Protein AF-A0A0J6ZKA7-F1 (afdb_monomer_lite)

pLDDT: mean 78.14, std 9.42, range [46.97, 93.31]

Structure (mmCIF, N/CA/C/O backbone):
data_AF-A0A0J6ZKA7-F1
#
_entry.id   AF-A0A0J6ZKA7-F1
#
loop_
_atom_site.group_PDB
_atom_site.id
_atom_site.type_symbol
_atom_site.label_atom_id
_atom_site.label_alt_id
_atom_site.label_comp_id
_atom_site.label_asym_id
_atom_site.label_entity_id
_atom_site.label_seq_id
_atom_site.pdbx_PDB_ins_code
_atom_site.Cartn_x
_atom_site.Cartn_y
_atom_site.Cartn_z
_atom_site.occupancy
_atom_site.B_iso_or_equiv
_atom_site.auth_seq_id
_atom_site.auth_comp_id
_atom_site.auth_asym_id
_atom_site.auth_atom_id
_atom_site.pdbx_PDB_model_num
ATOM 1 N N . HIS A 1 1 ? -41.621 -10.981 21.240 1.00 46.97 1 HIS A N 1
ATOM 2 C CA . HIS A 1 1 ? -41.351 -11.522 19.892 1.00 46.97 1 HIS A CA 1
ATOM 3 C C . HIS A 1 1 ? -40.504 -10.529 19.107 1.00 46.97 1 HIS A C 1
ATOM 5 O O . HIS A 1 1 ? -41.020 -9.554 18.576 1.00 46.97 1 HIS A O 1
ATOM 11 N N . TYR A 1 2 ? -39.181 -10.696 19.138 1.00 51.44 2 TYR A N 1
ATOM 12 C CA . TYR A 1 2 ? -38.235 -9.723 18.589 1.00 51.44 2 TYR A CA 1
ATOM 13 C C . TYR A 1 2 ? -37.909 -10.036 17.125 1.00 51.44 2 TYR A C 1
ATOM 15 O O . TYR A 1 2 ? -37.261 -11.035 16.855 1.00 51.44 2 TYR A O 1
ATOM 23 N N . LYS A 1 3 ? -38.333 -9.153 16.209 1.00 64.75 3 LYS A N 1
ATOM 24 C CA . LYS A 1 3 ? -37.738 -8.826 14.889 1.00 64.75 3 LYS A CA 1
ATOM 25 C C . LYS A 1 3 ? -37.176 -9.971 14.011 1.00 64.75 3 LYS A C 1
ATOM 27 O O . LYS A 1 3 ? -36.317 -9.705 13.170 1.00 64.75 3 LYS A O 1
ATOM 32 N N . GLU A 1 4 ? -37.662 -11.204 14.131 1.00 74.38 4 GLU A N 1
ATOM 33 C CA . GLU A 1 4 ? -37.216 -12.333 13.298 1.00 74.38 4 GLU A CA 1
ATOM 34 C C . GLU A 1 4 ? -37.392 -12.049 11.804 1.00 74.38 4 GLU A C 1
ATOM 36 O O . GLU A 1 4 ? -36.481 -12.309 11.019 1.00 74.38 4 GLU A O 1
ATOM 41 N N . ASP A 1 5 ? -38.496 -11.407 11.418 1.00 78.88 5 ASP A N 1
ATOM 42 C CA . ASP A 1 5 ? -38.748 -11.033 10.025 1.00 78.88 5 ASP A CA 1
ATOM 43 C C . ASP A 1 5 ? -37.734 -10.022 9.482 1.00 78.88 5 ASP A C 1
ATOM 45 O O . ASP A 1 5 ? -37.294 -10.134 8.336 1.00 78.88 5 ASP A O 1
ATOM 49 N N . ALA A 1 6 ? -37.295 -9.065 10.305 1.00 77.62 6 ALA A N 1
ATOM 50 C CA . ALA A 1 6 ? -36.275 -8.097 9.906 1.00 77.62 6 ALA A CA 1
ATOM 51 C C . ALA A 1 6 ? -34.902 -8.770 9.737 1.00 77.62 6 ALA A C 1
ATOM 53 O O . ALA A 1 6 ? -34.183 -8.484 8.778 1.00 77.62 6 ALA A O 1
ATOM 54 N N . ILE A 1 7 ? -34.569 -9.718 10.620 1.00 76.88 7 ILE A N 1
ATOM 55 C CA . ILE A 1 7 ? -33.333 -10.509 10.539 1.00 76.88 7 ILE A CA 1
ATOM 56 C C . ILE A 1 7 ? -33.351 -11.403 9.290 1.00 76.88 7 ILE A C 1
ATOM 58 O O . ILE A 1 7 ? -32.348 -11.503 8.580 1.00 76.88 7 ILE A O 1
ATOM 62 N N . LYS A 1 8 ? -34.495 -12.019 8.975 1.00 80.69 8 LYS A N 1
ATOM 63 C CA . LYS A 1 8 ? -34.667 -12.894 7.807 1.00 80.69 8 LYS A CA 1
ATOM 64 C C . LYS A 1 8 ? -34.567 -12.116 6.490 1.00 80.69 8 LYS A C 1
ATOM 66 O O . LYS A 1 8 ? -33.913 -12.581 5.558 1.00 80.69 8 LYS A O 1
ATOM 71 N N . LYS A 1 9 ? -35.130 -10.901 6.432 1.00 80.25 9 LYS A N 1
ATOM 72 C CA . LYS A 1 9 ? -34.992 -9.985 5.282 1.00 80.25 9 LYS A CA 1
ATOM 73 C C . LYS A 1 9 ? -33.541 -9.561 5.050 1.00 80.25 9 LYS A C 1
ATOM 75 O O . LYS A 1 9 ? -33.105 -9.535 3.904 1.00 80.25 9 LYS A O 1
ATOM 80 N N . ALA A 1 10 ? -32.793 -9.277 6.118 1.00 75.25 10 ALA A N 1
ATOM 81 C CA . ALA A 1 10 ? -31.379 -8.913 6.029 1.00 75.25 10 ALA A CA 1
ATOM 82 C C . ALA A 1 10 ? -30.499 -10.091 5.573 1.00 75.25 10 ALA A C 1
ATOM 84 O O . ALA A 1 10 ? -29.635 -9.921 4.716 1.00 75.25 10 ALA A O 1
ATOM 85 N N . ARG A 1 11 ? -30.764 -11.304 6.082 1.00 74.06 11 ARG A N 1
ATOM 86 C CA . ARG A 1 11 ? -30.019 -12.524 5.723 1.00 74.06 11 ARG A CA 1
ATOM 87 C C . ARG A 1 11 ? -30.178 -12.953 4.264 1.00 74.06 11 ARG A C 1
ATOM 89 O O . ARG A 1 11 ? -29.283 -13.614 3.751 1.00 74.06 11 ARG A O 1
ATOM 96 N N . ARG A 1 12 ? -31.269 -12.572 3.583 1.00 75.88 12 ARG A N 1
ATOM 97 C CA . ARG A 1 12 ? -31.524 -12.931 2.172 1.00 75.88 12 ARG A CA 1
ATOM 98 C C . ARG A 1 12 ? -30.407 -12.482 1.218 1.00 75.88 12 ARG A C 1
ATOM 100 O O . ARG A 1 12 ? -30.238 -13.099 0.174 1.00 75.88 12 ARG A O 1
ATOM 107 N N . TYR A 1 13 ? -29.657 -11.440 1.574 1.00 75.69 13 TYR A N 1
ATOM 108 C CA . TYR A 1 13 ? -28.582 -10.881 0.746 1.00 75.69 13 TYR A CA 1
ATOM 109 C C . TYR A 1 13 ? -27.177 -11.225 1.247 1.00 75.69 13 TYR A C 1
ATOM 111 O O . TYR A 1 13 ? -26.196 -10.681 0.744 1.00 75.69 13 TYR A O 1
ATOM 119 N N . PHE A 1 14 ? -27.051 -12.096 2.250 1.00 78.75 14 PHE A N 1
ATOM 120 C CA . PHE A 1 14 ? -25.733 -12.507 2.718 1.00 78.75 14 PHE A CA 1
ATOM 121 C C . PHE A 1 14 ? -25.105 -13.449 1.693 1.00 78.75 14 PHE A C 1
ATOM 123 O O . PHE A 1 14 ? -25.614 -14.536 1.433 1.00 78.75 14 PHE A O 1
ATOM 130 N N . GLY A 1 15 ? -23.999 -13.007 1.097 1.00 71.00 15 GLY A N 1
ATOM 131 C CA . GLY A 1 15 ? -23.167 -13.851 0.250 1.00 71.00 15 GLY A CA 1
ATOM 132 C C . GLY A 1 15 ? -22.459 -14.933 1.068 1.00 71.00 15 GLY A C 1
ATOM 133 O O . GLY A 1 15 ? -22.155 -14.741 2.248 1.00 71.00 15 GLY A O 1
ATOM 134 N N . TYR A 1 16 ? -22.182 -16.067 0.429 1.00 76.88 16 TYR A N 1
ATOM 135 C CA . TYR A 1 16 ? -21.339 -17.117 0.996 1.00 76.88 16 TYR A CA 1
ATOM 136 C C . TYR A 1 16 ? -19.874 -16.866 0.643 1.00 76.88 16 TYR A C 1
ATOM 138 O O . TYR A 1 16 ? -19.557 -16.342 -0.423 1.00 76.88 16 TYR A O 1
ATOM 146 N N . PHE A 1 17 ? -18.979 -17.269 1.537 1.00 76.81 17 PHE A N 1
ATOM 147 C CA . PHE A 1 17 ? -17.538 -17.178 1.345 1.00 76.81 17 PHE A CA 1
ATOM 148 C C . PHE A 1 17 ? -16.889 -18.481 1.813 1.00 76.81 17 PHE A C 1
ATOM 150 O O . PHE A 1 17 ? -17.300 -19.049 2.827 1.00 76.81 17 PHE A O 1
ATOM 157 N N . ALA A 1 18 ? -15.883 -18.944 1.073 1.00 80.81 18 ALA A N 1
ATOM 158 C CA . ALA A 1 18 ? -15.118 -20.144 1.384 1.00 80.81 18 ALA A CA 1
ATOM 159 C C . ALA A 1 18 ? -13.619 -19.814 1.448 1.00 80.81 18 ALA A C 1
ATOM 161 O O . ALA A 1 18 ? -13.101 -19.099 0.591 1.00 80.81 18 ALA A O 1
ATOM 162 N N . LEU A 1 19 ? -12.928 -20.354 2.458 1.00 81.50 19 LEU A N 1
ATOM 163 C CA . LEU A 1 19 ? -11.467 -20.330 2.567 1.00 81.50 19 LEU A CA 1
ATOM 164 C C . LEU A 1 19 ? -10.911 -21.706 2.237 1.00 81.50 19 LEU A C 1
ATOM 166 O O . LEU A 1 19 ? -11.318 -22.695 2.841 1.00 81.50 19 LEU A O 1
ATOM 170 N N . ILE A 1 20 ? -9.944 -21.745 1.326 1.00 83.75 20 ILE A N 1
ATOM 171 C CA . ILE A 1 20 ? -9.199 -22.952 0.974 1.00 83.75 20 ILE A CA 1
ATOM 172 C C . ILE A 1 20 ? -7.751 -22.739 1.418 1.00 83.75 20 ILE A C 1
ATOM 174 O O . ILE A 1 20 ? -7.168 -21.686 1.161 1.00 83.75 20 ILE A O 1
ATOM 178 N N . THR A 1 21 ? -7.178 -23.721 2.108 1.00 82.62 21 THR A N 1
ATOM 179 C CA . THR A 1 21 ? -5.786 -23.699 2.568 1.00 82.62 21 THR A CA 1
ATOM 180 C C . THR A 1 21 ? -5.141 -25.066 2.354 1.00 82.62 21 THR A C 1
ATOM 182 O O . THR A 1 21 ? -5.815 -26.092 2.390 1.00 82.62 21 THR A O 1
ATOM 185 N N . ASN A 1 22 ? -3.837 -25.061 2.094 1.00 87.88 22 ASN A N 1
ATOM 186 C CA . ASN A 1 22 ? -2.976 -26.238 1.969 1.00 87.88 22 ASN A CA 1
ATOM 187 C C . ASN A 1 22 ? -2.471 -26.763 3.327 1.00 87.88 22 ASN A C 1
ATOM 189 O O . ASN A 1 22 ? -1.917 -27.856 3.396 1.00 87.88 22 ASN A O 1
ATOM 193 N N . GLU A 1 23 ? -2.655 -25.992 4.396 1.00 86.44 23 GLU A N 1
ATOM 194 C CA . GLU A 1 23 ? -2.151 -26.263 5.741 1.00 86.44 23 GLU A CA 1
ATOM 195 C C . GLU A 1 23 ? -3.275 -26.794 6.649 1.00 86.44 23 GLU A C 1
ATOM 197 O O . GLU A 1 23 ? -4.404 -26.295 6.625 1.00 86.44 23 GLU A O 1
ATOM 202 N N . LYS A 1 24 ? -2.980 -27.784 7.505 1.00 86.19 24 LYS A N 1
ATOM 203 C CA . LYS A 1 24 ? -3.946 -28.256 8.513 1.00 86.19 24 LYS A CA 1
ATOM 204 C C . LYS A 1 24 ? -4.009 -27.267 9.677 1.00 86.19 24 LYS A C 1
ATOM 206 O O . LYS A 1 24 ? -3.077 -27.173 10.467 1.00 86.19 24 LYS A O 1
ATOM 211 N N . MET A 1 25 ? -5.137 -26.578 9.829 1.00 88.50 25 MET A N 1
ATOM 212 C CA . MET A 1 25 ? -5.382 -25.670 10.954 1.00 88.50 25 MET A CA 1
ATOM 213 C C . MET A 1 25 ? -6.869 -25.576 11.311 1.00 88.50 25 MET A C 1
ATOM 215 O O . MET A 1 25 ? -7.734 -26.023 10.560 1.00 88.50 25 MET A O 1
ATOM 219 N N . SER A 1 26 ? -7.177 -24.972 12.463 1.00 90.56 26 SER A N 1
ATOM 220 C CA . SER A 1 26 ? -8.567 -24.710 12.853 1.00 90.56 26 SER A CA 1
ATOM 221 C C . SER A 1 26 ? -9.215 -23.655 11.943 1.00 90.56 26 SER A C 1
ATOM 223 O O . SER A 1 26 ? -8.540 -22.741 11.460 1.00 90.56 26 SER A O 1
ATOM 225 N N . ALA A 1 27 ? -10.538 -23.726 11.761 1.00 85.88 27 ALA A N 1
ATOM 226 C CA . ALA A 1 27 ? -11.274 -22.757 10.943 1.00 85.88 27 ALA A CA 1
ATOM 227 C C . ALA A 1 27 ? -11.098 -21.310 11.445 1.00 85.88 27 ALA A C 1
ATOM 229 O O . ALA A 1 27 ? -10.977 -20.376 10.652 1.00 85.88 27 ALA A O 1
ATOM 230 N N . PHE A 1 28 ? -11.021 -21.123 12.767 1.00 87.06 28 PHE A N 1
ATOM 231 C CA . PHE A 1 28 ? -10.790 -19.814 13.375 1.00 87.06 28 PHE A CA 1
ATOM 232 C C . PHE A 1 28 ? -9.383 -19.284 13.072 1.00 87.06 28 PHE A C 1
ATOM 234 O O . PHE A 1 28 ? -9.218 -18.112 12.736 1.00 87.06 28 PHE A O 1
ATOM 241 N N . THR A 1 29 ? -8.374 -20.157 13.122 1.00 86.38 29 THR A N 1
ATOM 242 C CA . THR A 1 29 ? -6.989 -19.818 12.768 1.00 86.38 29 THR A CA 1
ATOM 243 C C . THR A 1 29 ? -6.876 -19.424 11.297 1.00 86.38 29 THR A C 1
ATOM 245 O O . THR A 1 29 ? -6.288 -18.384 11.002 1.00 86.38 29 THR A O 1
ATOM 248 N N . ALA A 1 30 ? -7.491 -20.189 10.388 1.00 87.06 30 ALA A N 1
ATOM 249 C CA . ALA A 1 30 ? -7.505 -19.881 8.958 1.00 87.06 30 ALA A CA 1
ATOM 250 C C . ALA A 1 30 ? -8.156 -18.519 8.677 1.00 87.06 30 ALA A C 1
ATOM 252 O O . ALA A 1 30 ? -7.604 -17.697 7.945 1.00 87.06 30 ALA A O 1
ATOM 253 N N . LEU A 1 31 ? -9.296 -18.241 9.318 1.00 85.56 31 LEU A N 1
ATOM 254 C CA . LEU A 1 31 ? -9.983 -16.959 9.190 1.00 85.56 31 LEU A CA 1
ATOM 255 C C . LEU A 1 31 ? -9.150 -15.795 9.740 1.00 85.56 31 LEU A C 1
ATOM 257 O O . LEU A 1 31 ? -9.104 -14.726 9.132 1.00 85.56 31 LEU A O 1
ATOM 261 N N . HIS A 1 32 ? -8.482 -15.988 10.877 1.00 84.62 32 HIS A N 1
ATOM 262 C CA . HIS A 1 32 ? -7.604 -14.980 11.472 1.00 84.62 32 HIS A CA 1
ATOM 263 C C . HIS A 1 32 ? -6.400 -14.664 10.581 1.00 84.62 32 HIS A C 1
ATOM 265 O O . HIS A 1 32 ? -6.086 -13.494 10.357 1.00 84.62 32 HIS A O 1
ATOM 271 N N . LEU A 1 33 ? -5.758 -15.694 10.022 1.00 84.00 33 LEU A N 1
ATOM 272 C CA . LEU A 1 33 ? -4.658 -15.538 9.067 1.00 84.00 33 LEU A CA 1
ATOM 273 C C . LEU A 1 33 ? -5.111 -14.810 7.800 1.00 84.00 33 LEU A C 1
ATOM 275 O O . LEU A 1 33 ? -4.454 -13.860 7.372 1.00 84.00 33 LEU A O 1
ATOM 279 N N . TYR A 1 34 ? -6.261 -15.192 7.244 1.00 82.31 34 TYR A N 1
ATOM 280 C CA . TYR A 1 34 ? -6.834 -14.519 6.083 1.00 82.31 34 TYR A CA 1
ATOM 281 C C . TYR A 1 34 ? -7.139 -13.042 6.364 1.00 82.31 34 TYR A C 1
ATOM 283 O O . TYR A 1 34 ? -6.786 -12.175 5.571 1.00 82.31 34 TYR A O 1
ATOM 291 N N . ARG A 1 35 ? -7.714 -12.717 7.528 1.00 81.31 35 ARG A N 1
ATOM 292 C CA . ARG A 1 35 ? -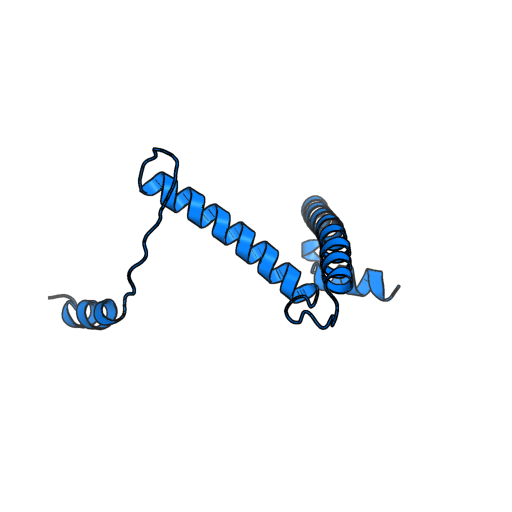7.969 -11.322 7.929 1.00 81.31 35 ARG A CA 1
ATOM 293 C C . ARG A 1 35 ? -6.687 -10.513 8.093 1.00 81.31 35 ARG A C 1
ATOM 295 O O . ARG A 1 35 ? -6.650 -9.353 7.700 1.00 81.31 35 ARG A O 1
ATOM 302 N N . LYS A 1 36 ? -5.625 -11.108 8.642 1.00 74.62 36 LYS A N 1
ATOM 303 C CA . LYS A 1 36 ? -4.311 -10.449 8.694 1.00 74.62 36 LYS A CA 1
ATOM 304 C C . LYS A 1 36 ? -3.773 -10.163 7.292 1.00 74.62 36 LYS A C 1
ATOM 306 O O . LYS A 1 36 ? -3.243 -9.078 7.069 1.00 74.62 36 LYS A O 1
ATOM 311 N N . LYS A 1 37 ? -3.952 -11.094 6.352 1.00 74.44 37 LYS A N 1
ATOM 312 C CA . LYS A 1 37 ? -3.603 -10.888 4.942 1.00 74.44 37 LYS A CA 1
ATOM 313 C C . LYS A 1 37 ? -4.421 -9.752 4.309 1.00 74.44 37 LYS A C 1
ATOM 315 O O . LYS A 1 37 ? -3.827 -8.900 3.664 1.00 74.44 37 LYS A O 1
ATOM 320 N N . ASP A 1 38 ? -5.729 -9.673 4.555 1.00 73.75 38 ASP A N 1
ATOM 321 C CA . ASP A 1 38 ? -6.598 -8.586 4.061 1.00 73.75 38 ASP A CA 1
ATOM 322 C C . ASP A 1 38 ? -6.158 -7.199 4.568 1.00 73.75 38 ASP A C 1
ATOM 324 O O . ASP A 1 38 ? -6.152 -6.229 3.815 1.00 73.75 38 ASP A O 1
ATOM 328 N N . VAL A 1 39 ? -5.708 -7.089 5.823 1.00 68.19 39 VAL A N 1
ATOM 329 C CA . VAL A 1 39 ? -5.141 -5.833 6.354 1.00 68.19 39 VAL A CA 1
ATOM 330 C C . VAL A 1 39 ? -3.887 -5.419 5.580 1.00 68.19 39 VAL A C 1
ATOM 332 O O . VAL A 1 39 ? -3.727 -4.244 5.243 1.00 68.19 39 VAL A O 1
ATOM 335 N N . VAL A 1 40 ? -3.019 -6.382 5.264 1.00 65.69 40 VAL A N 1
ATOM 336 C CA . VAL A 1 40 ? -1.826 -6.150 4.442 1.00 65.69 40 VAL A CA 1
ATOM 337 C C . VAL A 1 40 ? -2.232 -5.746 3.022 1.00 65.69 40 VAL A C 1
ATOM 339 O O . VAL A 1 40 ? -1.756 -4.729 2.525 1.00 65.69 40 VAL A O 1
ATOM 342 N N . GLU A 1 41 ? -3.166 -6.457 2.390 1.00 69.62 41 GLU A N 1
ATOM 343 C CA . GLU A 1 41 ? -3.670 -6.137 1.047 1.00 69.62 41 GLU A CA 1
ATOM 344 C C . GLU A 1 41 ? -4.324 -4.755 0.975 1.00 69.62 41 GLU A C 1
ATOM 346 O O . GLU A 1 41 ? -4.080 -4.021 0.021 1.00 69.62 41 GLU A O 1
ATOM 351 N N . LYS A 1 42 ? -5.080 -4.344 1.998 1.00 72.25 42 LYS A N 1
ATOM 352 C CA . LYS A 1 42 ? -5.653 -2.993 2.096 1.00 72.25 42 LYS A CA 1
ATOM 353 C C . LYS A 1 42 ? -4.587 -1.920 2.267 1.00 72.25 42 LYS A C 1
ATOM 355 O O . LYS A 1 42 ? -4.687 -0.867 1.638 1.00 72.25 42 LYS A O 1
ATOM 360 N N . ALA A 1 43 ? -3.559 -2.175 3.076 1.00 63.72 43 ALA A N 1
ATOM 361 C CA . ALA A 1 43 ? -2.431 -1.259 3.214 1.00 63.72 43 ALA A CA 1
ATOM 362 C C . ALA A 1 43 ? -1.689 -1.101 1.876 1.00 63.72 43 ALA A C 1
ATOM 364 O O . ALA A 1 43 ? -1.493 0.021 1.414 1.00 63.72 43 ALA A O 1
ATOM 365 N N . PHE A 1 44 ? -1.377 -2.207 1.193 1.00 64.50 44 PHE A N 1
ATOM 366 C CA . PHE A 1 44 ? -0.774 -2.178 -0.142 1.00 64.50 44 PHE A CA 1
ATOM 367 C C . PHE A 1 44 ? -1.688 -1.539 -1.189 1.00 64.50 44 PHE A C 1
ATOM 369 O O . PHE A 1 44 ? -1.201 -0.800 -2.039 1.00 64.50 44 PHE A O 1
ATOM 376 N N . GLY A 1 45 ? -2.996 -1.786 -1.135 1.00 69.06 45 GLY A N 1
ATOM 377 C CA . GLY A 1 45 ? -3.992 -1.183 -2.017 1.00 69.06 45 GLY A CA 1
ATOM 378 C C . GLY A 1 45 ? -4.012 0.334 -1.879 1.00 69.06 45 GLY A C 1
ATOM 379 O O . GLY A 1 45 ? -3.841 1.034 -2.870 1.00 69.06 45 GLY A O 1
ATOM 380 N N . ASN A 1 46 ? -4.094 0.842 -0.647 1.00 66.50 46 ASN A N 1
ATOM 381 C CA . ASN A 1 46 ? -4.034 2.275 -0.359 1.00 66.50 46 ASN A CA 1
ATOM 382 C C . ASN A 1 46 ? -2.732 2.921 -0.838 1.00 66.50 46 ASN A C 1
ATOM 384 O O . ASN A 1 46 ? -2.748 4.072 -1.269 1.00 66.50 46 ASN A O 1
ATOM 388 N N . ILE A 1 47 ? -1.600 2.218 -0.771 1.00 62.72 47 ILE A N 1
ATOM 389 C CA . ILE A 1 47 ? -0.336 2.788 -1.242 1.00 62.72 47 ILE A CA 1
ATOM 390 C C . ILE A 1 47 ? -0.206 2.683 -2.770 1.00 62.72 47 ILE A C 1
ATOM 392 O O . ILE A 1 47 ? 0.253 3.631 -3.395 1.00 62.72 47 ILE A O 1
ATOM 396 N N . LYS A 1 48 ? -0.685 1.608 -3.409 1.00 66.94 48 LYS A N 1
ATOM 397 C CA . LYS A 1 48 ? -0.785 1.510 -4.882 1.00 66.94 48 LYS A CA 1
ATOM 398 C C . LYS A 1 48 ? -1.697 2.590 -5.466 1.00 66.94 48 LYS A C 1
ATOM 400 O O . LYS A 1 48 ? -1.407 3.118 -6.538 1.00 66.94 48 LYS A O 1
ATOM 405 N N . GLU A 1 49 ? -2.762 2.932 -4.746 1.00 67.75 49 GLU A N 1
ATOM 406 C CA . GLU A 1 49 ? -3.640 4.065 -5.031 1.00 67.75 49 GLU A CA 1
ATOM 407 C C . GLU A 1 49 ? -2.856 5.378 -5.065 1.00 67.75 49 GLU A C 1
ATOM 409 O O . GLU A 1 49 ? -2.898 6.115 -6.047 1.00 67.75 49 GLU A O 1
ATOM 414 N N . ARG A 1 50 ? -2.076 5.622 -4.005 1.00 65.00 50 ARG A N 1
ATOM 415 C CA . ARG A 1 50 ? -1.234 6.814 -3.839 1.00 65.00 50 ARG A CA 1
ATOM 416 C C . ARG A 1 50 ? -0.094 6.879 -4.853 1.00 65.00 50 ARG A C 1
ATOM 418 O O . ARG A 1 50 ? 0.291 7.967 -5.254 1.00 65.00 50 ARG A O 1
ATOM 425 N N . LEU A 1 51 ? 0.411 5.727 -5.292 1.00 63.50 51 LEU A N 1
ATOM 426 C CA . LEU A 1 51 ? 1.464 5.595 -6.304 1.00 63.50 51 LEU A CA 1
ATOM 427 C C . LEU A 1 51 ? 0.916 5.531 -7.743 1.00 63.50 51 LEU A C 1
ATOM 429 O O . LEU A 1 51 ? 1.659 5.222 -8.672 1.00 63.50 51 LEU A O 1
ATOM 433 N N . ASN A 1 52 ? -0.379 5.807 -7.945 1.00 65.25 52 ASN A N 1
ATOM 434 C CA . ASN A 1 52 ? -1.035 5.849 -9.256 1.00 65.25 52 ASN A CA 1
ATOM 435 C C . ASN A 1 52 ? -0.818 4.570 -10.103 1.00 65.25 52 ASN A C 1
ATOM 437 O O . ASN A 1 52 ? -0.639 4.603 -11.325 1.00 65.25 52 ASN A O 1
ATOM 441 N N . MET A 1 53 ? -0.840 3.410 -9.438 1.00 62.31 53 MET A N 1
ATOM 442 C CA . MET A 1 53 ? -0.684 2.099 -10.076 1.00 62.31 53 MET A CA 1
ATOM 443 C C . MET A 1 53 ? -1.999 1.491 -10.578 1.00 62.31 53 MET A C 1
ATOM 445 O O . MET A 1 53 ? -1.983 0.434 -11.202 1.00 62.31 53 MET A O 1
ATOM 449 N N . ARG A 1 54 ? -3.143 2.160 -10.366 1.00 58.78 54 ARG A N 1
ATOM 450 C CA . ARG A 1 54 ? -4.450 1.707 -10.881 1.00 58.78 54 ARG A CA 1
ATOM 451 C C . ARG A 1 54 ? -4.521 1.645 -12.408 1.00 58.78 54 ARG A C 1
ATOM 453 O O . ARG A 1 54 ? -5.328 0.888 -12.937 1.00 58.78 54 ARG A O 1
ATOM 460 N N . ARG A 1 55 ? -3.701 2.425 -13.120 1.00 60.81 55 ARG A N 1
ATOM 461 C CA . ARG A 1 55 ? -3.566 2.334 -14.580 1.00 60.81 55 ARG A CA 1
ATOM 462 C C . ARG A 1 55 ? -2.141 1.944 -14.955 1.00 60.81 55 ARG A C 1
ATOM 464 O O . ARG A 1 55 ? -1.187 2.704 -14.767 1.00 60.81 55 ARG A O 1
ATOM 471 N N . LEU A 1 56 ? -2.001 0.758 -15.532 1.00 62.16 56 LEU A N 1
ATOM 472 C CA . LEU A 1 56 ? -0.780 0.307 -16.191 1.00 62.16 56 LEU A CA 1
ATOM 473 C C . LEU A 1 56 ? -0.726 0.955 -17.585 1.00 62.16 56 LEU A C 1
ATOM 475 O O . LEU A 1 56 ? -1.016 0.321 -18.588 1.00 62.16 56 LEU A O 1
ATOM 479 N N . LEU A 1 57 ? -0.444 2.262 -17.642 1.00 63.12 57 LEU A N 1
ATOM 480 C CA . LEU A 1 57 ? -0.293 3.031 -18.892 1.00 63.12 57 LEU A CA 1
ATOM 481 C C . LEU A 1 57 ? 1.065 2.755 -19.560 1.00 63.12 57 LEU A C 1
ATOM 483 O O . LEU A 1 57 ? 1.828 3.673 -19.840 1.00 63.12 57 LEU A O 1
ATOM 487 N N . VAL A 1 58 ? 1.402 1.484 -19.736 1.00 64.56 58 VAL A N 1
ATOM 488 C CA . VAL A 1 58 ? 2.654 1.027 -20.342 1.00 64.56 58 VAL A CA 1
ATOM 489 C C . VAL A 1 58 ? 2.293 0.021 -21.420 1.00 64.56 58 VAL A C 1
ATOM 491 O O . VAL A 1 58 ? 1.585 -0.946 -21.159 1.00 64.56 58 VAL A O 1
ATOM 494 N N . SER A 1 59 ? 2.721 0.301 -22.648 1.00 68.56 59 SER A N 1
ATOM 495 C CA . SER A 1 59 ? 2.383 -0.489 -23.836 1.00 68.56 59 SER A CA 1
ATOM 496 C C . SER A 1 59 ? 3.279 -1.715 -24.028 1.00 68.56 59 SER A C 1
ATOM 498 O O . SER A 1 59 ? 3.001 -2.525 -24.907 1.00 68.56 59 SER A O 1
ATOM 500 N N . SER A 1 60 ? 4.339 -1.864 -23.225 1.00 78.44 60 SER A N 1
ATOM 501 C CA . SER A 1 60 ? 5.282 -2.983 -23.286 1.00 78.44 60 SER A CA 1
ATOM 502 C C . SER A 1 60 ? 5.415 -3.698 -21.942 1.00 78.44 60 SER A C 1
ATOM 504 O O . SER A 1 60 ? 5.340 -3.080 -20.878 1.00 78.44 60 SER A O 1
ATOM 506 N N . GLU A 1 61 ? 5.666 -5.005 -22.004 1.00 75.06 61 GLU A N 1
ATOM 507 C CA . GLU A 1 61 ? 5.911 -5.867 -20.840 1.00 75.06 61 GLU A CA 1
ATOM 508 C C . GLU A 1 61 ? 7.141 -5.401 -20.042 1.00 75.06 61 GLU A C 1
ATOM 510 O O . GLU A 1 61 ? 7.073 -5.221 -18.831 1.0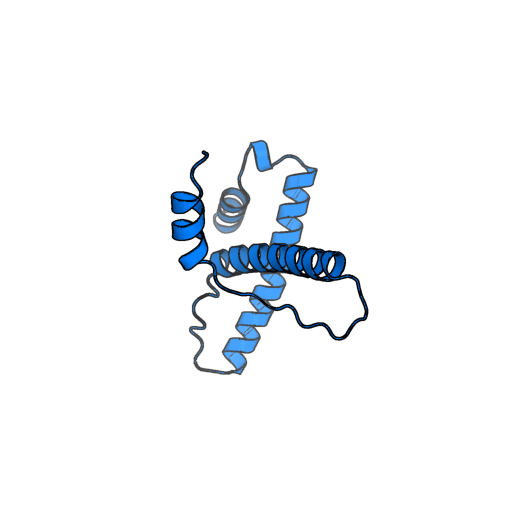0 75.06 61 GLU A O 1
ATOM 515 N N . THR A 1 62 ? 8.227 -5.025 -20.725 1.00 79.00 62 THR A N 1
ATOM 516 C CA . THR A 1 62 ? 9.415 -4.437 -20.081 1.00 79.00 62 THR A CA 1
ATOM 517 C C . THR A 1 62 ? 9.110 -3.107 -19.379 1.00 79.00 62 THR A C 1
ATOM 519 O O . THR A 1 62 ? 9.649 -2.824 -18.309 1.00 79.00 62 THR A O 1
ATOM 522 N N . GLY A 1 63 ? 8.230 -2.278 -19.954 1.00 78.38 63 GLY A N 1
ATOM 523 C CA . GLY A 1 63 ? 7.779 -1.038 -19.321 1.00 78.38 63 GLY A CA 1
ATOM 524 C C . GLY A 1 63 ? 6.942 -1.301 -18.068 1.00 78.38 63 GLY A C 1
ATOM 525 O O . GLY A 1 63 ? 7.050 -0.565 -17.087 1.00 78.38 63 GLY A O 1
ATOM 526 N N . LEU A 1 64 ? 6.147 -2.373 -18.076 1.00 78.50 64 LEU A N 1
ATOM 527 C CA . LEU A 1 64 ? 5.398 -2.842 -16.915 1.00 78.50 64 LEU A CA 1
ATOM 528 C C . LEU A 1 64 ? 6.321 -3.310 -15.789 1.00 78.50 64 LEU A C 1
ATOM 530 O O . LEU A 1 64 ? 6.169 -2.830 -14.663 1.00 78.50 64 LEU A O 1
ATOM 534 N N . ASP A 1 65 ? 7.302 -4.154 -16.092 1.00 78.25 65 ASP A N 1
ATOM 535 C CA . ASP A 1 65 ? 8.266 -4.647 -15.104 1.00 78.25 65 ASP A CA 1
ATOM 536 C C . ASP A 1 65 ? 9.075 -3.510 -14.479 1.00 78.25 65 ASP A C 1
ATOM 538 O O . ASP A 1 65 ? 9.195 -3.427 -13.253 1.00 78.25 65 ASP A O 1
ATOM 542 N N . GLY A 1 66 ? 9.546 -2.563 -15.296 1.00 81.75 66 GLY A N 1
ATOM 543 C CA . GLY A 1 66 ? 10.227 -1.367 -14.803 1.00 81.75 66 GLY A CA 1
ATOM 544 C C . GLY A 1 66 ? 9.339 -0.536 -13.872 1.00 81.75 66 GLY A C 1
ATOM 545 O O . GLY A 1 66 ? 9.774 -0.109 -12.799 1.00 81.75 66 GLY A O 1
ATOM 546 N N . LYS A 1 67 ? 8.059 -0.358 -14.224 1.00 78.06 67 LYS A N 1
ATOM 547 C CA . LYS A 1 67 ? 7.095 0.378 -13.394 1.00 78.06 67 LYS A CA 1
ATOM 548 C C . LYS A 1 67 ? 6.841 -0.331 -12.058 1.00 78.06 67 LYS A C 1
ATOM 550 O O . LYS A 1 67 ? 6.781 0.329 -11.016 1.00 78.06 67 LYS A O 1
ATOM 555 N N . ILE A 1 68 ? 6.696 -1.657 -12.072 1.00 80.31 68 ILE A N 1
ATOM 556 C CA . ILE A 1 68 ? 6.520 -2.481 -10.867 1.00 80.31 68 ILE A CA 1
ATOM 557 C C . ILE A 1 68 ? 7.753 -2.371 -9.969 1.00 80.31 68 ILE A C 1
ATOM 559 O O . ILE A 1 68 ? 7.604 -2.125 -8.772 1.00 80.31 68 ILE A O 1
ATOM 563 N N . PHE A 1 69 ? 8.953 -2.477 -10.540 1.00 83.56 69 PHE A N 1
ATOM 564 C CA .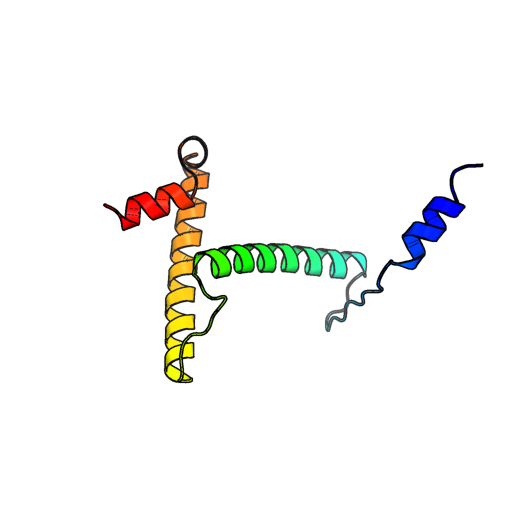 PHE A 1 69 ? 10.209 -2.390 -9.801 1.00 83.56 69 PHE A CA 1
ATOM 565 C C . PHE A 1 69 ? 10.380 -1.038 -9.095 1.00 83.56 69 PHE A C 1
ATOM 567 O O . PHE A 1 69 ? 10.570 -0.995 -7.878 1.00 83.56 69 PHE A O 1
ATOM 574 N N . VAL A 1 70 ? 10.226 0.076 -9.819 1.00 83.06 70 VAL A N 1
ATOM 575 C CA . VAL A 1 70 ? 10.339 1.428 -9.236 1.00 83.06 70 VAL A CA 1
ATOM 576 C C . VAL A 1 70 ? 9.296 1.645 -8.137 1.00 83.06 70 VAL A C 1
ATOM 578 O O . VAL A 1 70 ? 9.601 2.192 -7.078 1.00 83.06 70 VAL A O 1
ATOM 581 N N . THR A 1 71 ? 8.072 1.155 -8.342 1.00 78.31 71 THR A N 1
ATOM 582 C CA . THR A 1 71 ? 7.000 1.258 -7.340 1.00 78.31 71 THR A CA 1
ATOM 583 C C . THR A 1 71 ? 7.306 0.437 -6.097 1.00 78.31 71 THR A C 1
ATOM 585 O O . THR A 1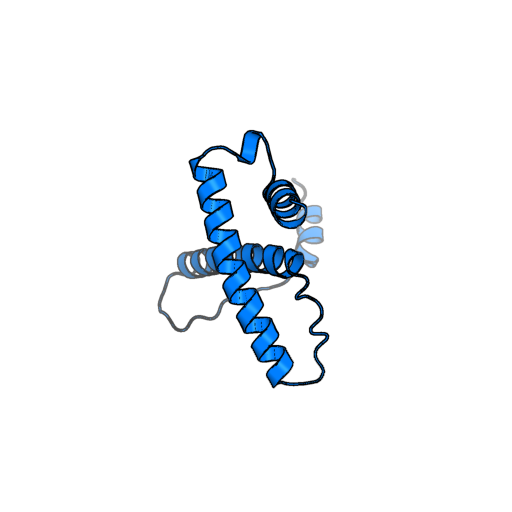 71 ? 7.029 0.879 -4.985 1.00 78.31 71 THR A O 1
ATOM 588 N N . PHE A 1 72 ? 7.894 -0.747 -6.255 1.00 81.62 72 PHE A N 1
ATOM 589 C CA . PHE A 1 72 ? 8.309 -1.577 -5.131 1.00 81.62 72 PHE A CA 1
ATOM 590 C C . PHE A 1 72 ? 9.382 -0.887 -4.278 1.00 81.62 72 PHE A C 1
ATOM 592 O O . PHE A 1 72 ? 9.265 -0.854 -3.055 1.00 81.62 72 PHE A O 1
ATOM 599 N N . VAL A 1 73 ? 10.370 -0.247 -4.906 1.00 85.38 73 VAL A N 1
ATOM 600 C CA . VAL A 1 73 ? 11.373 0.555 -4.187 1.00 85.38 73 VAL A CA 1
ATOM 601 C C . VAL A 1 73 ? 10.724 1.756 -3.487 1.00 85.38 73 VAL A C 1
ATOM 603 O O . VAL A 1 73 ? 10.978 1.989 -2.304 1.00 85.38 73 VAL A O 1
ATOM 606 N N . ALA A 1 74 ? 9.823 2.474 -4.165 1.00 83.88 74 ALA A N 1
ATOM 607 C CA . ALA A 1 74 ? 9.079 3.585 -3.567 1.00 83.88 74 ALA A CA 1
ATOM 608 C C . ALA A 1 74 ? 8.254 3.143 -2.342 1.00 83.88 74 ALA A C 1
ATOM 610 O O . ALA A 1 74 ? 8.201 3.853 -1.339 1.00 83.88 74 ALA A O 1
ATOM 611 N N . LEU A 1 75 ? 7.662 1.944 -2.381 1.00 79.56 75 LEU A N 1
ATOM 612 C CA . LEU A 1 75 ? 6.930 1.358 -1.254 1.00 79.56 75 LEU A CA 1
ATOM 613 C C . LEU A 1 75 ? 7.824 1.129 -0.032 1.00 79.56 75 LEU A C 1
ATOM 615 O O . LEU A 1 75 ? 7.402 1.427 1.085 1.00 79.56 75 LEU A O 1
ATOM 619 N N . ILE A 1 76 ? 9.048 0.634 -0.229 1.00 85.12 76 ILE A N 1
ATOM 620 C CA . ILE A 1 76 ? 10.013 0.433 0.862 1.00 85.12 76 ILE A CA 1
ATOM 621 C C . ILE A 1 76 ? 10.334 1.774 1.531 1.00 85.12 76 ILE A C 1
ATOM 623 O O . ILE A 1 76 ? 10.281 1.883 2.757 1.00 85.12 76 ILE A O 1
ATOM 627 N N . LEU A 1 77 ? 10.600 2.809 0.730 1.00 84.81 77 LEU A N 1
ATOM 628 C CA . LEU A 1 77 ? 10.911 4.150 1.228 1.00 84.81 77 LEU A CA 1
ATOM 629 C C . LEU A 1 77 ? 9.733 4.767 1.994 1.00 84.81 77 LEU A C 1
ATOM 631 O O . LEU A 1 77 ? 9.915 5.266 3.103 1.00 84.81 77 LEU A O 1
ATOM 635 N N . ILE A 1 78 ? 8.515 4.679 1.451 1.00 84.19 78 ILE A N 1
ATOM 636 C CA . ILE A 1 78 ? 7.302 5.177 2.115 1.00 84.19 78 ILE A CA 1
ATOM 637 C C . ILE A 1 78 ? 7.038 4.413 3.417 1.00 84.19 78 ILE A C 1
ATOM 639 O O . ILE A 1 78 ? 6.677 5.023 4.421 1.00 84.19 78 ILE A O 1
ATOM 643 N N . SER A 1 79 ? 7.243 3.094 3.435 1.00 83.38 79 SER A N 1
ATOM 644 C CA . SER A 1 79 ? 7.086 2.286 4.648 1.00 83.38 79 SER A CA 1
ATOM 645 C C . SER A 1 79 ? 8.093 2.680 5.730 1.00 83.38 79 SER A C 1
ATOM 647 O O . SER A 1 79 ? 7.741 2.734 6.909 1.00 83.38 79 SER A O 1
ATOM 649 N N . TYR A 1 80 ? 9.339 2.962 5.346 1.00 88.00 80 TYR A N 1
ATOM 650 C CA . TYR A 1 80 ? 10.359 3.452 6.270 1.00 88.00 80 TYR A CA 1
ATOM 651 C C . TYR A 1 80 ? 10.002 4.840 6.817 1.00 88.00 80 TYR A C 1
ATOM 653 O O . TYR A 1 80 ? 10.102 5.077 8.023 1.00 88.00 80 TYR A O 1
ATOM 661 N N . LEU A 1 81 ? 9.525 5.737 5.950 1.00 85.38 81 LEU A N 1
ATOM 662 C CA . LEU A 1 81 ? 9.065 7.068 6.334 1.00 85.38 81 LEU A CA 1
ATOM 663 C C . LEU A 1 81 ? 7.898 6.999 7.327 1.00 85.38 81 LEU A C 1
ATOM 665 O O . LEU A 1 81 ? 7.959 7.621 8.384 1.00 85.38 81 LEU A O 1
ATOM 669 N N . ASP A 1 82 ? 6.876 6.193 7.035 1.00 83.69 82 ASP A N 1
ATOM 670 C CA . ASP A 1 82 ? 5.733 5.957 7.924 1.00 83.69 82 ASP A CA 1
ATOM 671 C C . ASP A 1 82 ? 6.182 5.438 9.301 1.00 83.69 82 ASP A C 1
ATOM 673 O O . ASP A 1 82 ? 5.748 5.939 10.343 1.00 83.69 82 ASP A O 1
ATOM 677 N N . GLN A 1 83 ? 7.110 4.474 9.325 1.00 88.19 83 GLN A N 1
ATOM 678 C CA . GLN A 1 83 ? 7.681 3.965 10.570 1.00 88.19 83 GLN A CA 1
ATOM 679 C C . GLN A 1 83 ? 8.406 5.068 11.352 1.00 88.19 83 GLN A C 1
ATOM 681 O O . GLN A 1 83 ? 8.218 5.183 12.566 1.00 88.19 83 GLN A O 1
ATOM 686 N N . LYS A 1 84 ? 9.207 5.899 10.677 1.00 91.62 84 LYS A N 1
ATOM 687 C CA . LYS A 1 84 ? 9.912 7.014 11.314 1.00 91.62 84 LYS A CA 1
ATOM 688 C C . LYS A 1 84 ? 8.954 8.062 11.858 1.00 91.62 84 LYS A C 1
ATOM 690 O O . LYS A 1 84 ? 9.113 8.452 13.009 1.00 91.62 84 LYS A O 1
ATOM 695 N N . MET A 1 85 ? 7.920 8.434 11.107 1.00 91.44 85 MET A N 1
ATOM 696 C CA . MET A 1 85 ? 6.892 9.370 11.569 1.00 91.44 85 MET A CA 1
ATOM 697 C C . MET A 1 85 ? 6.145 8.865 12.810 1.00 91.44 85 MET A C 1
ATOM 699 O O . MET A 1 85 ? 5.821 9.658 13.695 1.00 91.44 85 MET A O 1
ATOM 703 N N . LYS A 1 86 ? 5.890 7.552 12.908 1.00 87.00 86 LYS A N 1
ATOM 704 C CA . LYS A 1 86 ?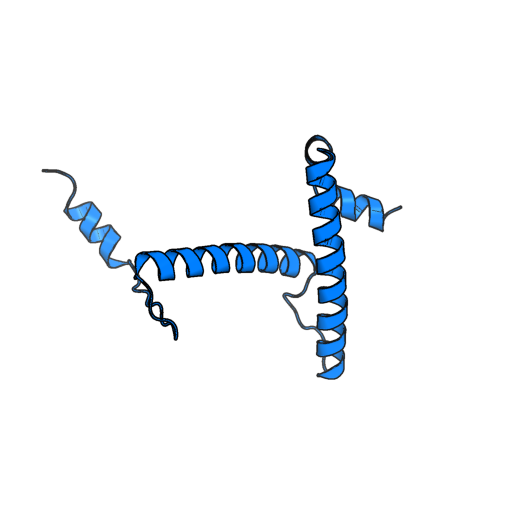 5.315 6.927 14.114 1.00 87.00 86 LYS A CA 1
ATOM 705 C C . LYS A 1 86 ? 6.265 7.014 15.305 1.00 87.00 86 LYS A C 1
ATOM 707 O O . LYS A 1 86 ? 5.834 7.386 16.391 1.00 87.00 86 LYS A O 1
ATOM 712 N N . GLN A 1 87 ? 7.546 6.701 15.104 1.00 92.38 87 GLN A N 1
ATOM 713 C CA . GLN A 1 87 ? 8.562 6.744 16.164 1.00 92.38 87 GLN A CA 1
ATOM 714 C C . GLN A 1 87 ? 8.780 8.159 16.714 1.00 92.38 87 GLN A C 1
ATOM 716 O O . GLN A 1 87 ? 8.986 8.325 17.912 1.00 92.38 87 GLN A O 1
ATOM 721 N N . THR A 1 88 ? 8.714 9.177 15.857 1.00 93.31 88 THR A N 1
ATOM 722 C CA . THR A 1 88 ? 8.953 10.579 16.230 1.00 93.31 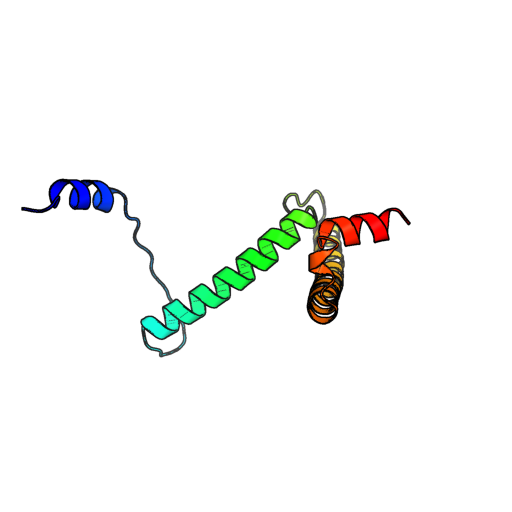88 THR A CA 1
ATOM 723 C C . THR A 1 88 ? 7.677 11.355 16.560 1.00 93.31 88 THR A C 1
ATOM 725 O O . THR A 1 88 ? 7.746 12.554 16.815 1.00 93.31 88 THR A O 1
ATOM 728 N N . ASN A 1 89 ? 6.507 10.701 16.579 1.00 90.81 89 ASN A N 1
ATOM 729 C CA . ASN A 1 89 ? 5.204 11.339 16.810 1.00 90.81 89 ASN A CA 1
ATOM 730 C C . ASN A 1 89 ? 4.844 12.458 15.802 1.00 90.81 89 ASN A C 1
ATOM 732 O O . ASN A 1 89 ? 3.970 13.284 16.077 1.00 90.81 89 ASN A O 1
ATOM 736 N N . LEU A 1 90 ? 5.452 12.459 14.609 1.00 89.88 90 LEU A N 1
ATOM 737 C CA . LEU A 1 90 ? 5.217 13.468 13.563 1.00 89.88 90 LEU A CA 1
ATOM 738 C C . LEU A 1 90 ? 3.780 13.472 13.034 1.00 89.88 90 LEU A C 1
ATOM 740 O O . LEU A 1 90 ? 3.312 14.502 12.556 1.00 89.88 90 LEU A O 1
ATOM 744 N N . TYR A 1 91 ? 3.052 12.365 13.192 1.00 89.12 91 TYR A N 1
ATOM 745 C CA . TYR A 1 91 ? 1.634 12.274 12.838 1.00 89.12 91 TYR A CA 1
ATOM 746 C C . TYR A 1 91 ? 0.723 13.256 13.589 1.00 89.12 91 TYR A C 1
ATOM 748 O O . TYR A 1 91 ? -0.407 13.477 13.162 1.00 89.12 91 TYR A O 1
ATOM 756 N N . LYS A 1 92 ? 1.199 13.865 14.683 1.00 89.81 92 LYS A N 1
ATOM 757 C CA . LYS A 1 92 ? 0.487 14.951 15.374 1.00 89.81 92 LYS A CA 1
ATOM 758 C C . LYS A 1 92 ? 0.512 16.271 14.602 1.00 89.81 92 LYS A C 1
ATOM 760 O O . LYS A 1 92 ? -0.370 17.097 14.801 1.00 89.81 92 LYS A O 1
ATOM 765 N N . SER A 1 93 ? 1.530 16.470 13.770 1.00 88.50 93 SER A N 1
ATOM 766 C CA . SER A 1 93 ? 1.799 17.731 13.074 1.00 88.50 93 SER A CA 1
ATOM 767 C C . SER A 1 93 ? 1.530 17.624 11.578 1.00 88.50 93 SER A C 1
ATOM 769 O O . SER A 1 93 ? 1.021 18.567 10.982 1.00 88.50 93 SER A O 1
ATOM 771 N N . TYR A 1 94 ? 1.841 16.473 10.979 1.00 84.25 94 TYR A N 1
ATOM 772 C CA . TYR A 1 94 ? 1.723 16.248 9.544 1.00 84.25 94 TYR A CA 1
ATOM 773 C C . TYR A 1 94 ? 1.187 14.852 9.257 1.00 84.25 94 TYR A C 1
ATOM 775 O O . TYR A 1 94 ? 1.589 13.864 9.869 1.00 84.25 94 TYR A O 1
ATOM 783 N N . THR A 1 95 ? 0.317 14.752 8.260 1.00 86.88 95 THR A N 1
ATOM 784 C CA . THR A 1 95 ? -0.004 13.461 7.651 1.00 86.88 95 THR A CA 1
ATOM 785 C C . THR A 1 95 ? 1.148 12.999 6.755 1.00 86.88 95 THR A C 1
ATOM 787 O O . THR A 1 95 ? 1.913 13.815 6.241 1.00 86.88 95 THR A O 1
ATOM 790 N N . LEU A 1 96 ? 1.245 11.689 6.500 1.00 81.88 96 LEU A N 1
ATOM 791 C CA . LEU A 1 96 ? 2.227 11.130 5.560 1.00 81.88 96 LEU A CA 1
ATOM 792 C C . LEU A 1 96 ? 2.157 11.803 4.182 1.00 81.88 96 LEU A C 1
ATOM 794 O O . LEU A 1 96 ? 3.178 12.001 3.541 1.00 81.88 96 LEU A O 1
ATOM 798 N N . HIS A 1 97 ? 0.954 12.185 3.744 1.00 81.00 97 HIS A N 1
ATOM 799 C CA . HIS A 1 97 ? 0.760 12.882 2.476 1.00 81.00 97 HIS A CA 1
ATOM 800 C C . HIS A 1 97 ? 1.391 14.272 2.483 1.00 81.00 97 HIS A C 1
ATOM 802 O O . HIS A 1 97 ? 2.185 14.561 1.603 1.00 81.00 97 HIS A O 1
ATOM 808 N N . GLN A 1 98 ? 1.111 15.082 3.507 1.00 83.69 98 GLN A N 1
ATOM 809 C CA . GLN A 1 98 ? 1.693 16.420 3.639 1.00 83.69 98 GLN A CA 1
ATOM 810 C C . GLN A 1 98 ? 3.217 16.369 3.755 1.00 83.69 98 GLN A C 1
ATOM 812 O O . GLN A 1 98 ? 3.902 17.238 3.230 1.00 83.69 98 GLN A O 1
ATOM 817 N N . MET A 1 99 ? 3.754 15.341 4.418 1.00 84.19 99 MET A N 1
ATOM 818 C CA . MET A 1 99 ? 5.198 15.149 4.503 1.00 84.19 99 MET A CA 1
ATOM 819 C C . MET A 1 99 ? 5.802 14.769 3.146 1.00 84.19 99 MET A C 1
ATOM 821 O O . MET A 1 99 ? 6.846 15.297 2.782 1.00 84.19 99 MET A O 1
ATOM 825 N N . LEU A 1 100 ? 5.147 13.890 2.383 1.00 82.94 100 LEU A N 1
ATOM 826 C CA . LEU A 1 100 ? 5.575 13.554 1.023 1.00 82.94 100 LEU A CA 1
ATOM 827 C C . LEU A 1 100 ? 5.484 14.763 0.086 1.00 82.94 100 LEU A C 1
ATOM 829 O O . LEU A 1 100 ? 6.427 15.014 -0.656 1.00 82.94 100 LEU A O 1
ATOM 833 N N . ASP A 1 101 ? 4.403 15.536 0.161 1.00 82.69 101 ASP A N 1
ATOM 834 C CA . ASP A 1 101 ? 4.239 16.754 -0.633 1.00 82.69 101 ASP A CA 1
ATOM 835 C C . ASP A 1 101 ? 5.319 17.779 -0.282 1.00 82.69 101 ASP A C 1
ATOM 837 O O . ASP A 1 101 ? 5.879 18.407 -1.175 1.00 82.69 101 ASP A O 1
ATOM 841 N N . TRP A 1 102 ? 5.669 17.921 0.999 1.00 86.06 102 TRP A N 1
ATOM 842 C CA . TRP A 1 102 ? 6.773 18.783 1.414 1.00 86.06 102 TRP A CA 1
ATOM 843 C C . TRP A 1 102 ? 8.111 18.322 0.822 1.00 86.06 102 TRP A C 1
ATOM 845 O O . TRP A 1 102 ? 8.813 19.135 0.233 1.00 86.06 102 TRP A O 1
ATOM 855 N N . ILE A 1 103 ? 8.436 17.025 0.899 1.00 82.31 103 ILE A N 1
ATOM 856 C CA . ILE A 1 103 ? 9.685 16.468 0.344 1.00 82.31 103 ILE A CA 1
ATOM 857 C C . ILE A 1 103 ? 9.770 16.662 -1.177 1.00 82.31 103 ILE A C 1
ATOM 859 O O . ILE A 1 103 ? 10.852 16.894 -1.696 1.00 82.31 103 ILE A O 1
ATOM 863 N N . VAL A 1 104 ? 8.655 16.531 -1.899 1.00 76.50 104 VAL A N 1
ATOM 864 C CA . VAL A 1 104 ? 8.636 16.630 -3.369 1.00 76.50 104 VAL A CA 1
ATOM 865 C C . VAL A 1 104 ? 8.709 18.081 -3.855 1.00 76.50 104 VAL A C 1
ATOM 867 O O . VAL A 1 104 ? 9.212 18.326 -4.948 1.00 76.50 104 VAL A O 1
ATOM 870 N N . ASN A 1 105 ? 8.197 19.034 -3.072 1.00 74.31 105 ASN A N 1
ATOM 871 C CA . ASN A 1 105 ? 8.129 20.450 -3.447 1.00 74.31 105 ASN A CA 1
ATOM 872 C C . ASN A 1 105 ? 9.238 21.323 -2.822 1.00 74.31 105 ASN A C 1
ATOM 874 O O . ASN A 1 105 ? 9.198 22.542 -2.993 1.00 74.31 105 ASN A O 1
ATOM 878 N N . THR A 1 106 ? 10.186 20.726 -2.094 1.00 64.31 106 THR A N 1
ATOM 879 C CA . THR A 1 106 ? 11.370 21.394 -1.519 1.00 64.31 106 THR A CA 1
ATOM 880 C C . THR A 1 106 ? 12.613 20.980 -2.290 1.00 64.31 106 THR A C 1
ATOM 882 O O . THR A 1 106 ? 13.466 21.861 -2.535 1.00 64.31 106 THR A O 1
#

Foldseek 3Di:
DPDPVVVVVVCVPDDDDDDDDPDDDDPVVSVVVVVVVVVVVVVVVVLCVVLVVPDPPDPDPVSSVVSVVVSVVVVVVLVVVVVVCVVVVVVVPDDSVRVVVVVVVD

Organism: NCBI:txid1122219

Radius of gyration: 21.04 Å; chains: 1; bounding box: 53×50×44 Å

Sequence (106 aa):
HYKEDAIKKARRYFGYFALITNEKMSAFTALHLYRKKDVVEKAFGNIKERLNMRRLLVSSETGLDGKIFVTFVALILISYLDQKMKQTNLYKSYTLHQMLDWIVNT

Secondary structure (DSSP, 8-state):
---HHHHHHHHTT--------SS---HHHHHHHHHHHHHHHHHHHHHHHHTTTT----SSHHHHHHHHHHHHHHHHHHHHHHHHHHHTTGGGT--HHHHHHHHHH-